Protein AF-A0A2S2Q1M6-F1 (afdb_monomer_lite)

Foldseek 3Di:
DDDDPPDPDDDDPDDDDDPDDDALLVVLVVVLVSLQVCVVVVHHAQEDEDAPDPRVVSVCVNQVADPDPVDHDQWHARPNHRVGIYGYYYDPLRVLLVVLVCCLVVQWADPDPVDDIDGPVVLVVLVVVQVPDPDHPLPVDDPCLNPDDPVSSNDSVSSVSSVVVD

Organism: NCBI:txid143950

Structure (mmCIF, N/CA/C/O backbone):
data_AF-A0A2S2Q1M6-F1
#
_entry.id   AF-A0A2S2Q1M6-F1
#
loop_
_atom_site.group_PDB
_atom_site.id
_atom_site.type_symbol
_atom_site.label_atom_id
_atom_site.label_alt_id
_atom_site.label_comp_id
_atom_site.label_asym_id
_atom_site.label_entity_id
_atom_site.label_seq_id
_atom_site.pdbx_PDB_ins_code
_atom_site.Cartn_x
_atom_site.Cartn_y
_atom_site.Cartn_z
_atom_site.occupancy
_atom_site.B_iso_or_equiv
_atom_site.auth_seq_id
_atom_site.auth_comp_id
_atom_site.auth_asym_id
_atom_site.auth_atom_id
_atom_site.pdbx_PDB_model_num
ATOM 1 N N . MET A 1 1 ? -15.405 -0.643 0.814 1.00 91.38 1 MET A N 1
ATOM 2 C CA . MET A 1 1 ? -15.849 -2.005 0.450 1.00 91.38 1 MET A CA 1
ATOM 3 C C . MET A 1 1 ? -15.356 -2.927 1.543 1.00 91.38 1 MET A C 1
ATOM 5 O O . MET A 1 1 ? -14.238 -2.724 1.996 1.00 91.38 1 MET A O 1
ATOM 9 N N . TRP A 1 2 ? -16.187 -3.858 1.986 1.00 92.62 2 TRP A N 1
ATOM 10 C CA . TRP A 1 2 ? -15.789 -4.952 2.864 1.00 92.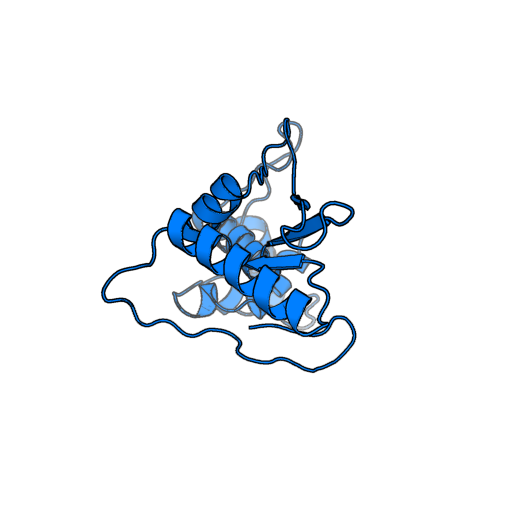62 2 TRP A CA 1
ATOM 11 C C . TRP A 1 2 ? -15.622 -6.208 2.013 1.00 92.62 2 TRP A C 1
ATOM 13 O O . TRP A 1 2 ? -16.405 -6.418 1.087 1.00 92.62 2 TRP A O 1
ATOM 23 N N . GLN A 1 3 ? -14.579 -6.985 2.278 1.00 93.81 3 GLN A N 1
ATOM 24 C CA . GLN A 1 3 ? -14.272 -8.215 1.559 1.00 93.81 3 GLN A CA 1
ATOM 25 C C . GLN A 1 3 ? -13.933 -9.292 2.582 1.00 93.81 3 GLN A C 1
ATOM 27 O O . GLN A 1 3 ? -13.132 -9.046 3.485 1.00 93.81 3 GLN A O 1
ATOM 32 N N . ILE A 1 4 ? -14.533 -10.468 2.422 1.00 92.25 4 ILE A N 1
ATOM 33 C CA . ILE A 1 4 ? -14.286 -11.607 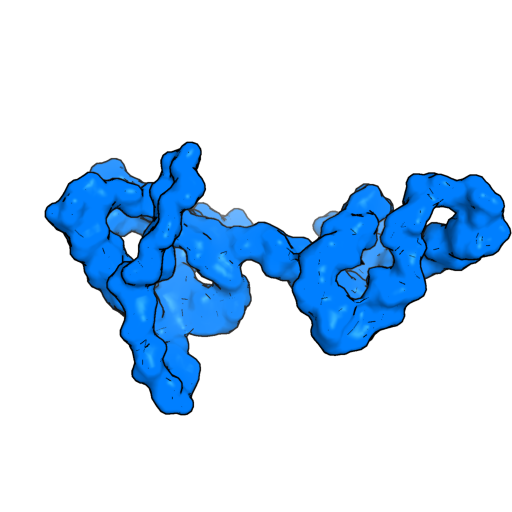3.304 1.00 92.25 4 ILE A CA 1
ATOM 34 C C . ILE A 1 4 ? -12.921 -12.207 2.966 1.00 92.25 4 ILE A C 1
ATOM 36 O O . ILE A 1 4 ? -12.584 -12.428 1.801 1.00 92.25 4 ILE A O 1
ATOM 40 N N . PHE A 1 5 ? -12.111 -12.460 3.991 1.00 87.12 5 PHE A N 1
ATOM 41 C CA . PHE A 1 5 ? -10.812 -13.087 3.800 1.00 87.12 5 PHE A CA 1
ATOM 42 C C . PHE A 1 5 ? -10.984 -14.570 3.448 1.00 87.12 5 PHE A C 1
ATOM 44 O O . PHE A 1 5 ? -11.641 -15.308 4.172 1.00 87.12 5 PHE A O 1
ATOM 51 N N . GLY A 1 6 ? -10.386 -15.008 2.338 1.00 86.50 6 GLY A N 1
ATOM 52 C CA . GLY A 1 6 ? -10.474 -16.399 1.875 1.00 86.50 6 GLY A CA 1
ATOM 53 C C . GLY A 1 6 ? -11.701 -16.719 1.015 1.00 86.50 6 GLY A C 1
ATOM 54 O O . GLY A 1 6 ? -11.746 -17.791 0.419 1.00 86.50 6 GLY A O 1
ATOM 55 N N . GLU A 1 7 ? -12.639 -15.781 0.864 1.00 89.44 7 GLU A N 1
ATOM 56 C CA . GLU A 1 7 ? -13.812 -15.940 0.004 1.00 89.44 7 GLU A CA 1
ATOM 57 C C . GLU A 1 7 ? -13.869 -14.859 -1.079 1.00 89.44 7 GLU A C 1
ATOM 59 O O . GLU A 1 7 ? -13.329 -13.760 -0.945 1.00 89.44 7 GLU A O 1
ATOM 64 N N . ASN A 1 8 ? -14.555 -15.155 -2.184 1.00 90.94 8 ASN A N 1
ATOM 65 C CA . ASN A 1 8 ? -14.747 -14.200 -3.275 1.00 90.94 8 ASN A CA 1
ATOM 66 C C . ASN A 1 8 ? -16.039 -13.387 -3.092 1.00 90.94 8 ASN A C 1
ATOM 68 O O . ASN A 1 8 ? -16.861 -13.286 -4.002 1.00 90.94 8 ASN A O 1
ATOM 72 N N . VAL A 1 9 ? -16.232 -12.847 -1.887 1.00 92.31 9 VAL A N 1
ATOM 73 C CA . VAL A 1 9 ? -17.400 -12.042 -1.520 1.00 92.31 9 VAL A CA 1
ATOM 74 C C . VAL A 1 9 ? -16.934 -10.647 -1.137 1.00 92.31 9 VAL A C 1
ATOM 76 O O . VAL A 1 9 ? -16.100 -10.474 -0.246 1.00 92.31 9 VAL A O 1
ATOM 79 N N . ALA A 1 10 ? -17.483 -9.642 -1.817 1.00 93.44 10 ALA A N 1
ATOM 80 C CA . ALA A 1 10 ? -17.210 -8.243 -1.539 1.00 93.44 10 ALA A CA 1
ATOM 81 C C . ALA A 1 10 ? -18.496 -7.417 -1.597 1.00 93.44 10 ALA A C 1
ATOM 83 O O . ALA A 1 10 ? -19.300 -7.562 -2.517 1.00 93.44 10 ALA A O 1
ATOM 84 N N . GLN A 1 11 ? -18.665 -6.516 -0.632 1.00 93.12 11 GLN A N 1
ATOM 85 C CA . GLN A 1 11 ? -19.848 -5.674 -0.506 1.00 93.12 11 GLN A CA 1
ATOM 86 C C . GLN A 1 11 ? -19.459 -4.199 -0.312 1.00 93.12 11 GLN A C 1
ATOM 88 O O . GLN A 1 11 ? -18.596 -3.866 0.513 1.00 93.12 11 GLN A O 1
ATOM 93 N N . PRO A 1 12 ? -20.070 -3.255 -1.048 1.00 95.19 12 PRO A N 1
ATOM 94 C CA . PRO A 1 12 ? -19.959 -1.842 -0.718 1.00 95.19 12 PRO A CA 1
ATOM 95 C C . PRO A 1 12 ? -20.725 -1.555 0.583 1.00 95.19 12 PRO A C 1
ATOM 97 O O . PRO A 1 12 ? -21.932 -1.746 0.656 1.00 95.19 12 PRO A O 1
ATOM 100 N N . ILE A 1 13 ? -20.013 -1.083 1.605 1.00 94.75 13 ILE A N 1
ATOM 101 C CA . ILE A 1 13 ? -20.579 -0.766 2.932 1.00 94.75 13 ILE A CA 1
ATOM 102 C C . ILE A 1 13 ? -20.819 0.733 3.149 1.00 94.75 13 ILE A C 1
ATOM 104 O O . ILE A 1 13 ? -21.518 1.127 4.072 1.00 94.75 13 ILE A O 1
ATOM 108 N N . ALA A 1 14 ? -20.193 1.581 2.331 1.00 93.00 14 ALA A N 1
ATOM 109 C CA . ALA A 1 14 ? -20.261 3.027 2.467 1.00 93.00 14 ALA A CA 1
ATOM 110 C C . ALA A 1 14 ? -19.921 3.704 1.136 1.00 93.00 14 ALA A C 1
ATOM 112 O O . ALA A 1 14 ? -18.945 3.330 0.477 1.00 93.00 14 ALA A O 1
ATOM 113 N N . VAL A 1 15 ? -20.717 4.707 0.763 1.00 93.69 15 VAL A N 1
ATOM 114 C CA . VAL A 1 15 ? -20.504 5.572 -0.401 1.00 93.69 15 VAL A CA 1
ATOM 115 C C . VAL A 1 15 ? -20.841 6.994 0.022 1.00 93.69 15 VAL A C 1
ATOM 117 O O . VAL A 1 15 ? -21.938 7.254 0.509 1.00 93.69 15 VAL A O 1
ATOM 120 N N . PHE A 1 16 ? -19.895 7.911 -0.159 1.00 91.88 16 PHE A N 1
ATOM 121 C CA . PHE A 1 16 ? -20.062 9.316 0.193 1.00 91.88 16 PHE A CA 1
ATOM 122 C C . PHE A 1 16 ? -19.732 10.183 -1.012 1.00 91.88 16 PHE A C 1
ATOM 124 O O . PHE A 1 16 ? -18.718 9.976 -1.678 1.00 91.88 16 PHE A O 1
ATOM 131 N N . THR A 1 17 ? -20.574 11.176 -1.272 1.00 92.62 17 THR A N 1
ATOM 132 C CA . THR A 1 17 ? -20.312 12.216 -2.266 1.00 92.62 17 THR A CA 1
ATOM 133 C C . THR A 1 17 ? -19.722 13.435 -1.574 1.00 92.62 17 THR A C 1
ATOM 135 O O . THR A 1 17 ? -20.251 13.884 -0.557 1.00 92.62 17 THR A O 1
ATOM 138 N N . SER A 1 18 ? -18.660 14.010 -2.131 1.00 90.06 18 SER A N 1
ATOM 139 C CA . SER A 1 18 ? -18.071 15.246 -1.623 1.00 90.06 18 SER A CA 1
ATOM 140 C C . SER A 1 18 ? -17.725 16.190 -2.772 1.00 90.06 18 SER A C 1
ATOM 142 O O . SER A 1 18 ? -17.268 15.762 -3.828 1.00 90.06 18 SER A O 1
ATOM 144 N N . HIS A 1 19 ? -17.936 17.492 -2.564 1.00 90.38 19 HIS A N 1
ATOM 145 C CA . HIS A 1 19 ? -17.567 18.524 -3.543 1.00 90.38 19 HIS A CA 1
ATOM 146 C C . HIS A 1 19 ? -16.041 18.683 -3.671 1.00 90.38 19 HIS A C 1
ATOM 148 O O . HIS A 1 19 ? -15.522 19.080 -4.709 1.00 90.38 19 HIS A O 1
ATOM 154 N N . VAL A 1 20 ? -15.307 18.370 -2.602 1.00 90.69 20 VAL A N 1
ATOM 155 C CA . VAL A 1 20 ? -13.841 18.426 -2.535 1.00 90.69 20 VAL A CA 1
ATOM 156 C C . VAL A 1 20 ? -13.288 17.096 -2.024 1.00 90.69 20 VAL A C 1
ATOM 158 O O . VAL A 1 20 ? -14.041 16.335 -1.407 1.00 90.69 20 VAL A O 1
ATOM 161 N N . PRO A 1 21 ? -11.993 16.791 -2.232 1.00 86.88 21 PRO A N 1
ATOM 162 C CA . PRO A 1 21 ? -11.374 15.612 -1.640 1.00 86.88 21 PRO A CA 1
ATOM 163 C C . PRO A 1 21 ? -11.591 15.568 -0.123 1.00 86.88 21 PRO A C 1
ATOM 165 O O . PRO A 1 21 ? -11.348 16.553 0.578 1.00 86.88 21 PRO A O 1
ATOM 168 N N . VAL A 1 22 ? -12.051 14.421 0.379 1.00 91.12 22 VAL A N 1
ATOM 169 C CA . VAL A 1 22 ? -12.265 14.200 1.816 1.00 91.12 22 VAL A CA 1
ATOM 170 C C . VAL A 1 22 ? -10.935 14.346 2.554 1.00 91.12 22 VAL A C 1
ATOM 172 O O . VAL A 1 22 ? -9.897 13.901 2.066 1.00 91.12 22 VAL A O 1
ATOM 175 N N . LYS A 1 23 ? -10.939 14.981 3.729 1.00 93.38 23 LYS A N 1
ATOM 176 C CA . LYS A 1 23 ? -9.726 15.137 4.542 1.00 93.38 23 LYS A CA 1
ATOM 177 C C . LYS A 1 23 ? -9.343 13.796 5.172 1.00 93.38 23 LYS A C 1
ATOM 179 O O . LYS A 1 23 ? -10.207 13.037 5.600 1.00 93.38 23 LYS A O 1
ATOM 184 N N . GLY A 1 24 ? -8.043 13.526 5.304 1.00 93.69 24 GLY A N 1
ATOM 185 C CA . GLY A 1 24 ? -7.560 12.247 5.851 1.00 93.69 24 GLY A CA 1
ATOM 186 C C . GLY A 1 24 ? -8.033 11.955 7.280 1.00 93.69 24 GLY A C 1
ATOM 187 O O . GLY A 1 24 ? -8.319 10.810 7.608 1.00 93.69 24 GLY A O 1
ATOM 188 N N . VAL A 1 25 ? -8.198 12.991 8.106 1.00 96.00 25 VAL A N 1
ATOM 189 C CA . VAL A 1 25 ? -8.743 12.855 9.470 1.00 96.00 25 VAL A CA 1
ATOM 190 C C . VAL A 1 25 ? -10.203 12.393 9.446 1.00 96.00 25 VAL A C 1
ATOM 192 O O . VAL A 1 25 ? -10.606 11.568 10.261 1.00 96.00 25 VAL A O 1
ATOM 195 N N . ASP A 1 26 ? -10.999 12.891 8.499 1.00 95.50 26 ASP A N 1
ATOM 196 C CA . ASP A 1 26 ? -12.400 12.487 8.367 1.00 95.50 26 ASP A CA 1
ATOM 197 C C . ASP A 1 26 ? -12.508 11.064 7.806 1.00 95.50 26 ASP A C 1
ATOM 199 O O . ASP A 1 26 ? -13.337 10.292 8.279 1.00 95.50 26 ASP A O 1
ATOM 203 N N . LEU A 1 27 ? -11.606 10.661 6.898 1.00 95.44 27 LEU A N 1
ATOM 204 C CA . LEU A 1 27 ? -11.490 9.258 6.480 1.00 95.44 27 LEU A CA 1
ATOM 205 C C . LEU A 1 27 ? -11.201 8.327 7.665 1.00 95.44 27 LEU A C 1
ATOM 207 O O . LEU A 1 27 ? -11.822 7.274 7.754 1.00 95.44 27 LEU A O 1
ATOM 211 N N . ALA A 1 28 ? -10.323 8.712 8.597 1.00 97.19 28 ALA A N 1
ATOM 212 C CA . ALA A 1 28 ? -10.031 7.892 9.777 1.00 97.19 28 ALA A CA 1
ATOM 213 C C . ALA A 1 28 ? -11.284 7.681 10.644 1.00 97.19 28 ALA A C 1
ATOM 215 O O . ALA A 1 28 ? -11.573 6.557 11.050 1.00 97.19 28 ALA A O 1
ATOM 216 N N . LYS A 1 29 ? -12.084 8.736 10.856 1.00 96.94 29 LYS A N 1
ATOM 217 C CA . LYS A 1 29 ? -13.369 8.637 11.570 1.00 96.94 29 LYS A CA 1
ATOM 218 C C . LYS A 1 29 ? -14.358 7.723 10.845 1.00 96.94 29 LYS A C 1
ATOM 220 O O . LYS A 1 29 ? -15.030 6.922 11.489 1.00 96.94 29 LYS A O 1
ATOM 225 N N . LEU A 1 30 ? -14.441 7.834 9.518 1.00 96.62 30 LEU A N 1
ATOM 226 C CA . LEU A 1 30 ? -15.308 6.984 8.699 1.00 96.62 30 LEU A CA 1
ATOM 227 C C . LEU A 1 30 ? -14.886 5.514 8.767 1.00 96.62 30 LEU A C 1
ATOM 229 O O . LEU A 1 30 ? -15.750 4.654 8.897 1.00 96.62 30 LEU A O 1
ATOM 233 N N . VAL A 1 31 ? -13.582 5.230 8.730 1.00 96.88 31 VAL A N 1
ATOM 234 C CA . VAL A 1 31 ? -13.041 3.874 8.899 1.00 96.88 31 VAL A CA 1
ATOM 235 C C . VAL A 1 31 ? -13.410 3.318 10.270 1.00 96.88 31 VAL A C 1
ATOM 237 O O . VAL A 1 31 ? -13.986 2.240 10.330 1.00 96.88 31 VAL A O 1
ATOM 240 N N . ILE A 1 32 ? -13.176 4.069 11.351 1.00 97.56 32 ILE A N 1
ATOM 241 C CA . ILE A 1 32 ? -13.541 3.645 12.713 1.00 97.56 32 ILE A CA 1
ATOM 242 C C . ILE A 1 32 ? -15.043 3.348 12.806 1.00 97.56 32 ILE A C 1
ATOM 244 O O . ILE A 1 32 ? -15.440 2.307 13.326 1.00 97.56 32 ILE A O 1
ATOM 248 N N . LYS A 1 33 ? -15.893 4.233 12.268 1.00 97.56 33 LYS A N 1
ATOM 249 C CA . LYS A 1 33 ? -17.347 4.033 12.294 1.00 97.56 33 LYS A CA 1
ATOM 250 C C . LYS A 1 33 ? -17.775 2.817 11.472 1.00 97.56 33 LYS A C 1
ATOM 252 O O . LYS A 1 33 ? -18.654 2.084 11.913 1.00 97.56 33 LYS A O 1
ATOM 257 N N . ALA A 1 34 ? -17.168 2.604 10.306 1.00 97.19 34 ALA A N 1
ATOM 258 C CA . ALA A 1 34 ? -17.434 1.439 9.473 1.00 97.19 34 ALA A CA 1
ATOM 259 C C . ALA A 1 34 ? -17.030 0.141 10.185 1.00 97.19 34 ALA A C 1
ATOM 261 O O . ALA A 1 34 ? -17.823 -0.791 10.210 1.00 97.19 34 ALA A O 1
ATOM 262 N N . THR A 1 35 ? -15.853 0.106 10.817 1.00 97.56 35 THR A N 1
ATOM 263 C CA . THR A 1 35 ? -15.397 -1.037 11.618 1.00 97.56 35 THR A CA 1
ATOM 264 C C . THR A 1 35 ? -16.395 -1.386 12.717 1.00 97.56 35 THR A C 1
ATOM 266 O O . THR A 1 35 ? -16.824 -2.529 12.790 1.00 97.56 35 THR A O 1
ATOM 269 N N . LEU A 1 36 ? -16.819 -0.399 13.515 1.00 97.94 36 LEU A N 1
ATOM 270 C CA . LEU A 1 36 ? -17.785 -0.616 14.596 1.00 97.94 36 LEU A CA 1
ATOM 271 C C . LEU A 1 36 ? -19.097 -1.235 14.094 1.00 97.94 36 LEU A C 1
ATOM 273 O O . LEU A 1 36 ? -19.616 -2.143 14.724 1.00 97.94 36 LEU A O 1
ATOM 277 N N . LEU A 1 37 ? -19.629 -0.754 12.965 1.00 97.81 37 LEU A N 1
ATOM 278 C CA . LEU A 1 37 ? -20.893 -1.252 12.409 1.00 97.81 37 LEU A CA 1
ATOM 279 C C . LEU A 1 37 ? -20.773 -2.661 11.808 1.00 97.81 37 LEU A C 1
ATOM 281 O O . LEU A 1 37 ? -21.725 -3.434 11.879 1.00 97.81 37 LEU A O 1
ATOM 285 N N . ILE A 1 38 ? -19.631 -2.992 11.198 1.00 96.44 38 ILE A N 1
ATOM 286 C CA . ILE A 1 38 ? -19.387 -4.330 10.636 1.00 96.44 38 ILE A CA 1
ATOM 287 C C . ILE A 1 38 ? -19.257 -5.363 11.760 1.00 96.44 38 ILE A C 1
ATOM 289 O O . ILE A 1 38 ? -19.902 -6.407 11.696 1.00 96.44 38 ILE A O 1
ATOM 293 N N . GLU A 1 39 ? -18.480 -5.042 12.794 1.00 96.94 39 GLU A N 1
ATOM 294 C CA . GLU A 1 39 ? -18.266 -5.903 13.967 1.00 96.94 39 GLU A CA 1
ATOM 295 C C . GLU A 1 39 ? -19.561 -6.126 14.753 1.00 96.94 39 GLU A C 1
ATOM 297 O O . GLU A 1 39 ? -19.890 -7.261 15.085 1.00 96.94 39 GLU A O 1
ATOM 302 N N . ASP A 1 40 ? -20.369 -5.077 14.936 1.00 97.50 40 ASP A N 1
ATOM 303 C CA . ASP A 1 40 ? -21.701 -5.181 15.547 1.00 97.50 40 ASP A CA 1
ATOM 304 C C . ASP A 1 40 ? -22.659 -6.081 14.747 1.00 97.50 40 ASP A C 1
ATOM 306 O O . ASP A 1 40 ? -23.530 -6.742 15.306 1.00 97.50 40 ASP A O 1
ATOM 310 N N . SER A 1 41 ? -22.458 -6.173 13.429 1.00 95.38 41 SER A N 1
ATOM 311 C CA . SER A 1 41 ? -23.214 -7.075 12.550 1.00 95.38 41 SER A CA 1
ATOM 312 C C . SER A 1 41 ? -22.678 -8.518 12.552 1.00 95.38 41 SER A C 1
ATOM 314 O O . SER A 1 41 ? -23.166 -9.350 11.787 1.00 95.38 41 SER A O 1
ATOM 316 N N . GLY A 1 42 ? -21.669 -8.822 13.377 1.00 94.69 42 GLY A N 1
ATOM 317 C CA . GLY A 1 42 ? -21.020 -10.132 13.486 1.00 94.69 42 GLY A CA 1
ATOM 318 C C .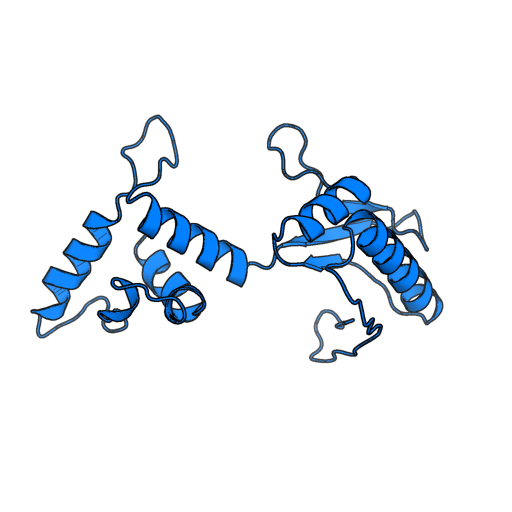 GLY A 1 42 ? -19.848 -10.356 12.523 1.00 94.69 42 GLY A C 1
ATOM 319 O O . GLY A 1 42 ? -19.323 -11.466 12.456 1.00 94.69 42 GLY A O 1
ATOM 320 N N . GLY A 1 43 ? -19.437 -9.339 11.757 1.00 93.56 43 GLY A N 1
ATOM 321 C CA . GLY A 1 43 ? -18.303 -9.425 10.839 1.00 93.56 43 GLY A CA 1
ATOM 322 C C . GLY A 1 43 ? -16.987 -8.997 11.487 1.00 93.56 43 GLY A C 1
ATOM 323 O O . GLY A 1 43 ? -16.856 -7.873 11.948 1.00 93.56 43 GLY A O 1
ATOM 324 N N . GLU A 1 44 ? -15.961 -9.839 11.435 1.00 94.94 44 GLU A N 1
ATOM 325 C CA . GLU A 1 44 ? -14.652 -9.509 12.003 1.00 94.94 44 GLU A CA 1
ATOM 326 C C . GLU A 1 44 ? -13.763 -8.732 11.006 1.00 94.94 44 GLU A C 1
ATOM 328 O O . GLU A 1 44 ? -13.484 -9.175 9.886 1.00 94.94 44 GLU A O 1
ATOM 333 N N . VAL A 1 45 ? -13.285 -7.553 11.417 1.00 96.69 45 VAL A N 1
ATOM 334 C CA . VAL A 1 45 ? -12.396 -6.692 10.628 1.00 96.69 45 VAL A CA 1
ATOM 335 C C . VAL A 1 45 ? -10.949 -6.894 11.071 1.00 96.69 45 VAL A C 1
ATOM 337 O O . VAL A 1 45 ? -10.488 -6.308 12.044 1.00 96.69 45 VAL A O 1
ATOM 340 N N . ILE A 1 46 ? -10.195 -7.674 10.299 1.00 96.31 46 ILE A N 1
ATOM 341 C CA . ILE A 1 46 ? -8.777 -7.968 10.585 1.00 96.31 46 ILE A CA 1
ATOM 342 C C . ILE A 1 46 ? -7.798 -6.974 9.945 1.00 96.31 46 ILE A C 1
ATOM 344 O O . ILE A 1 46 ? -6.625 -6.905 10.319 1.00 96.31 46 ILE A O 1
ATOM 348 N N . GLY A 1 47 ? -8.245 -6.204 8.949 1.00 96.56 47 GLY A N 1
ATOM 349 C CA . GLY A 1 47 ? -7.349 -5.311 8.233 1.00 96.56 47 GLY A CA 1
ATOM 350 C C . GLY A 1 47 ? -8.014 -4.277 7.338 1.00 96.56 47 GLY A C 1
ATOM 351 O O . GLY A 1 47 ? -9.179 -4.373 6.962 1.00 96.56 47 GLY A O 1
ATOM 352 N N . LEU A 1 48 ? -7.217 -3.275 6.987 1.00 96.69 48 LEU A N 1
ATOM 353 C CA . LEU A 1 48 ? -7.568 -2.137 6.153 1.00 96.69 48 LEU A CA 1
ATOM 354 C C . LEU A 1 48 ? -6.551 -2.027 5.021 1.00 96.69 48 LEU A C 1
ATOM 356 O O . LEU A 1 48 ? -5.353 -1.973 5.275 1.00 96.69 48 LEU A O 1
ATOM 360 N N . THR A 1 49 ? -7.016 -1.927 3.777 1.00 95.62 49 THR A N 1
ATOM 361 C CA . THR A 1 49 ? -6.137 -1.676 2.625 1.00 95.62 49 THR A CA 1
ATOM 362 C C . THR A 1 49 ? -6.476 -0.341 1.977 1.00 95.62 49 THR A C 1
ATOM 364 O O . THR A 1 49 ? -7.644 -0.057 1.714 1.00 95.62 49 THR A O 1
ATOM 367 N N . SER A 1 50 ? -5.462 0.474 1.682 1.00 94.50 50 SER A N 1
ATOM 368 C CA . SER A 1 50 ? -5.626 1.693 0.882 1.00 94.50 50 SER A CA 1
ATOM 369 C C . SER A 1 50 ? -4.423 1.952 -0.025 1.00 94.50 50 SER A C 1
ATOM 371 O O . SER A 1 50 ? -3.325 1.430 0.188 1.00 94.50 50 SER A O 1
ATOM 373 N N . ASP A 1 51 ? -4.599 2.799 -1.040 1.00 91.00 51 ASP A N 1
ATOM 374 C CA . ASP A 1 51 ? -3.452 3.305 -1.792 1.00 91.00 51 ASP A CA 1
ATOM 375 C C . ASP A 1 51 ? -2.590 4.250 -0.929 1.00 91.00 51 ASP A C 1
ATOM 377 O O . ASP A 1 51 ? -2.931 4.607 0.204 1.00 91.00 51 ASP A O 1
ATOM 381 N N . GLY A 1 52 ? -1.443 4.646 -1.477 1.00 88.00 52 GLY A N 1
ATOM 382 C CA . GLY A 1 52 ? -0.503 5.543 -0.817 1.00 88.00 52 GLY A CA 1
ATOM 383 C C . GLY A 1 52 ? -0.750 7.029 -1.077 1.00 88.00 52 GLY A C 1
ATOM 384 O O . GLY A 1 52 ? 0.216 7.784 -0.976 1.00 88.00 52 GLY A O 1
ATOM 385 N N . ALA A 1 53 ? -1.949 7.481 -1.464 1.00 90.62 53 ALA A N 1
ATOM 386 C CA . ALA A 1 53 ? -2.227 8.903 -1.693 1.00 90.62 53 ALA A CA 1
ATOM 387 C C . ALA A 1 53 ? -1.988 9.752 -0.427 1.00 90.62 53 ALA A C 1
ATOM 389 O O . ALA A 1 53 ? -2.043 9.251 0.696 1.00 90.62 53 ALA A O 1
ATOM 390 N N . SER A 1 54 ? -1.725 11.056 -0.583 1.00 92.12 54 SER A N 1
ATOM 391 C CA . SER A 1 54 ? -1.435 11.959 0.549 1.00 92.12 54 SER A CA 1
ATOM 392 C C . SER A 1 54 ? -2.518 11.918 1.627 1.00 92.12 54 SER A C 1
ATOM 394 O O . SER A 1 54 ? -2.195 11.788 2.803 1.00 92.12 54 SER A O 1
ATOM 396 N N . THR A 1 55 ? -3.784 11.945 1.218 1.00 94.19 55 THR A N 1
ATOM 397 C CA . THR A 1 55 ? -4.943 11.865 2.110 1.00 94.19 55 THR A CA 1
ATOM 398 C C . THR A 1 55 ? -4.980 10.559 2.909 1.00 94.19 55 THR A C 1
ATOM 400 O O . THR A 1 55 ? -5.198 10.591 4.119 1.00 94.19 55 THR A O 1
ATOM 403 N N . ASN A 1 56 ? -4.703 9.421 2.263 1.00 94.75 56 ASN A N 1
ATOM 404 C CA . ASN A 1 56 ? -4.668 8.112 2.921 1.00 94.75 56 ASN A CA 1
ATOM 405 C C . ASN A 1 56 ? -3.480 7.993 3.881 1.00 94.75 56 ASN A C 1
ATOM 407 O O . ASN A 1 56 ? -3.620 7.437 4.962 1.00 94.75 56 ASN A O 1
ATOM 411 N N . ARG A 1 57 ? -2.335 8.606 3.560 1.00 94.25 57 ARG A N 1
ATOM 412 C CA . ARG A 1 57 ? -1.209 8.695 4.503 1.00 94.25 57 ARG A CA 1
ATOM 413 C C . ARG A 1 57 ? -1.549 9.541 5.731 1.00 94.25 57 ARG A C 1
ATOM 415 O O . ARG A 1 57 ? -1.141 9.187 6.830 1.00 94.25 57 ARG A O 1
ATOM 422 N N . THR A 1 58 ? -2.316 10.623 5.574 1.00 95.94 58 THR A N 1
ATOM 423 C CA . THR A 1 58 ? -2.830 11.386 6.722 1.00 95.94 58 THR A CA 1
ATOM 424 C C . THR A 1 58 ? -3.782 10.540 7.564 1.00 95.94 58 THR A C 1
ATOM 426 O O . THR A 1 58 ? -3.644 10.535 8.781 1.00 95.94 58 THR A O 1
ATOM 429 N N . MET A 1 59 ? -4.688 9.782 6.935 1.00 96.88 59 MET A N 1
ATOM 430 C CA . MET A 1 59 ? -5.557 8.824 7.631 1.00 96.88 59 MET A CA 1
ATOM 431 C C . MET A 1 59 ? -4.740 7.794 8.425 1.00 96.88 59 MET A C 1
ATOM 433 O O . MET A 1 59 ? -5.021 7.576 9.597 1.00 96.88 59 MET A O 1
ATOM 437 N N . TRP A 1 60 ? -3.699 7.207 7.823 1.00 96.38 60 TRP A N 1
ATOM 438 C CA . TRP A 1 60 ? -2.783 6.288 8.504 1.00 96.38 60 TRP A CA 1
ATOM 439 C C . TRP A 1 60 ? -2.170 6.933 9.748 1.00 96.38 60 TRP A C 1
ATOM 441 O O . TRP A 1 60 ? -2.275 6.379 10.837 1.00 96.38 60 TRP A O 1
ATOM 451 N N . SER A 1 61 ? -1.602 8.134 9.621 1.00 96.25 61 SER A N 1
ATOM 452 C CA . SER A 1 61 ? -1.040 8.847 10.772 1.00 96.25 61 SER A CA 1
ATOM 453 C C . SER A 1 61 ? -2.086 9.154 11.849 1.00 96.25 61 SER A C 1
ATOM 455 O O . SER A 1 61 ? -1.779 9.038 13.030 1.00 96.25 61 SER A O 1
ATOM 457 N N . SER A 1 62 ? -3.325 9.490 11.470 1.00 97.19 62 SER A N 1
ATOM 458 C CA . SER A 1 62 ? -4.431 9.695 12.418 1.00 97.19 62 SER A CA 1
ATOM 459 C C . SER A 1 62 ? -4.846 8.419 13.156 1.00 97.19 62 SER A C 1
ATOM 461 O O . SER A 1 62 ? -5.316 8.511 14.283 1.00 97.19 62 SER A O 1
ATOM 463 N N . LEU A 1 63 ? -4.645 7.247 12.551 1.00 97.06 63 LEU A N 1
ATOM 464 C CA . LEU A 1 63 ? -4.846 5.936 13.179 1.00 97.06 63 LEU A CA 1
ATOM 465 C C . LEU A 1 63 ? -3.611 5.464 13.975 1.00 97.06 63 LEU A C 1
ATOM 467 O O . LEU A 1 63 ? -3.593 4.348 14.481 1.00 97.06 63 LEU A O 1
ATOM 471 N N . GLY A 1 64 ? -2.558 6.283 14.079 1.00 96.56 64 GLY A N 1
ATOM 472 C CA . GLY A 1 64 ? -1.321 5.917 14.776 1.00 96.56 64 GLY A CA 1
ATOM 473 C C . GLY A 1 64 ? -0.408 4.977 13.984 1.00 96.56 64 GLY A C 1
ATOM 474 O O . GLY A 1 64 ? 0.469 4.340 14.563 1.00 96.56 64 GLY A O 1
ATOM 475 N N . ILE A 1 65 ? -0.596 4.885 12.667 1.00 96.88 65 ILE A N 1
ATOM 476 C CA . ILE A 1 65 ? 0.231 4.075 11.770 1.00 96.88 65 ILE A CA 1
ATOM 477 C C . ILE A 1 65 ? 1.476 4.860 11.365 1.00 96.88 65 ILE A C 1
ATOM 479 O O . ILE A 1 65 ? 1.401 6.013 10.924 1.00 96.88 65 ILE A O 1
ATOM 483 N N . SER A 1 66 ? 2.630 4.202 11.443 1.00 94.38 66 SER A N 1
ATOM 484 C CA . SER A 1 66 ? 3.920 4.758 11.054 1.00 94.38 66 SER A CA 1
ATOM 485 C C . SER A 1 66 ? 4.693 3.771 10.184 1.00 94.38 66 SER A C 1
ATOM 487 O O . SER A 1 66 ? 4.962 2.636 10.563 1.00 94.38 66 SER A O 1
ATOM 489 N N . ALA A 1 67 ? 5.087 4.229 8.995 1.00 87.88 67 ALA A N 1
ATOM 490 C CA . ALA A 1 67 ? 5.925 3.474 8.061 1.00 87.88 67 ALA A CA 1
ATOM 491 C C . ALA A 1 67 ? 7.416 3.862 8.159 1.00 87.88 67 ALA A C 1
ATOM 493 O O . ALA A 1 67 ? 8.196 3.594 7.243 1.00 87.88 67 ALA A O 1
ATOM 494 N N . LYS A 1 68 ? 7.825 4.555 9.231 1.00 89.69 68 LYS A N 1
ATOM 495 C CA . LYS A 1 68 ? 9.225 4.951 9.441 1.00 89.69 68 LYS A CA 1
ATOM 496 C C . LYS A 1 68 ? 10.041 3.744 9.894 1.00 89.69 68 LYS A C 1
ATOM 498 O O . LYS A 1 68 ? 9.605 2.992 10.751 1.00 89.69 68 LYS A O 1
ATOM 503 N N . LYS A 1 69 ? 11.269 3.601 9.384 1.00 85.19 69 LYS A N 1
ATOM 504 C CA . LYS A 1 69 ? 12.153 2.472 9.734 1.00 85.19 69 LYS A CA 1
ATOM 505 C C . LYS A 1 69 ? 12.462 2.384 11.237 1.00 85.19 69 LYS A C 1
ATOM 507 O O . LYS A 1 69 ? 12.632 1.289 11.751 1.00 85.19 69 LYS A O 1
ATOM 512 N N . SER A 1 70 ? 12.555 3.525 11.918 1.00 92.00 70 SER A N 1
ATOM 513 C CA . SER A 1 70 ? 12.858 3.612 13.353 1.00 92.00 70 SER A CA 1
ATOM 514 C C . SER A 1 70 ? 11.654 3.368 14.264 1.00 92.00 70 SER A C 1
ATOM 516 O O . SER A 1 70 ? 11.840 3.156 15.452 1.00 92.00 70 SER A O 1
ATOM 518 N N . ASP A 1 71 ? 10.440 3.472 13.728 1.00 91.62 71 ASP A N 1
ATOM 519 C CA . ASP A 1 71 ? 9.186 3.464 14.484 1.00 91.62 71 ASP A CA 1
ATOM 520 C C . ASP A 1 71 ? 8.101 2.879 13.578 1.00 91.62 71 ASP A C 1
ATOM 522 O O . ASP A 1 71 ? 7.220 3.581 13.083 1.00 91.62 71 ASP A O 1
ATOM 526 N N . PHE A 1 72 ? 8.279 1.613 13.206 1.00 94.69 72 PHE A N 1
ATOM 527 C CA . PHE A 1 72 ? 7.365 0.932 12.304 1.00 94.69 72 PHE A CA 1
ATOM 528 C C . PHE A 1 72 ? 6.185 0.380 13.103 1.00 94.69 72 PHE A C 1
ATOM 530 O O . PHE A 1 72 ? 6.357 -0.486 13.958 1.00 94.69 72 PHE A O 1
ATOM 537 N N . LYS A 1 73 ? 4.984 0.856 12.783 1.00 96.69 73 LYS A N 1
ATOM 538 C CA . LYS A 1 73 ? 3.720 0.389 13.350 1.00 96.69 73 LYS A CA 1
ATOM 539 C C . LYS A 1 73 ? 2.677 0.334 12.245 1.00 96.69 73 LYS A C 1
ATOM 541 O O . LYS A 1 73 ? 2.306 1.367 11.693 1.00 96.69 73 LYS A O 1
ATOM 546 N N . ASN A 1 74 ? 2.208 -0.867 11.925 1.00 96.69 74 ASN A N 1
ATOM 547 C CA . ASN A 1 74 ? 1.243 -1.120 10.855 1.00 96.69 74 ASN A CA 1
ATOM 548 C C . ASN A 1 74 ? -0.120 -1.598 11.367 1.00 96.69 74 ASN A C 1
ATOM 550 O O . ASN A 1 74 ? -0.872 -2.189 10.602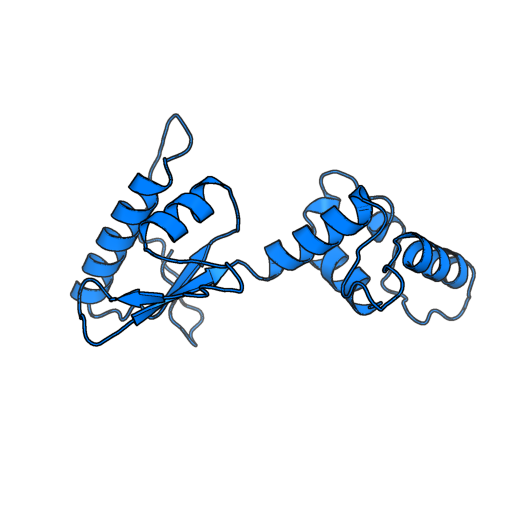 1.00 96.69 74 ASN A O 1
ATOM 554 N N . TYR A 1 75 ? -0.440 -1.372 12.636 1.00 97.69 75 TYR A N 1
ATOM 555 C CA . TYR A 1 75 ? -1.728 -1.749 13.204 1.00 97.69 75 TYR A CA 1
ATOM 556 C C . TYR A 1 75 ? -2.226 -0.708 14.202 1.00 97.69 75 TYR A C 1
ATOM 558 O O . TYR A 1 75 ? -1.444 0.084 14.735 1.00 97.69 75 TYR A O 1
ATOM 566 N N . PHE A 1 76 ? -3.527 -0.741 14.463 1.00 97.62 76 PHE A N 1
ATOM 567 C CA . PHE A 1 76 ? -4.177 -0.027 15.557 1.00 97.62 76 PHE A CA 1
ATOM 568 C C . PHE A 1 76 ? -5.147 -0.971 16.278 1.00 97.62 76 PHE A C 1
ATOM 570 O O . PHE A 1 76 ? -5.565 -1.978 15.703 1.00 97.62 76 PHE A O 1
ATOM 577 N N . GLU A 1 77 ? -5.463 -0.666 17.534 1.00 97.94 77 GLU A N 1
ATOM 578 C CA . GLU A 1 77 ? -6.401 -1.457 18.339 1.00 97.94 77 GLU A CA 1
ATOM 579 C C . GLU A 1 77 ? -7.795 -1.417 17.710 1.00 97.94 77 GLU A C 1
ATOM 581 O O . GLU A 1 77 ? -8.251 -0.366 17.244 1.00 97.94 77 GLU A O 1
ATOM 586 N N . ASN A 1 78 ? -8.472 -2.563 17.668 1.00 97.81 78 ASN A N 1
ATOM 587 C CA . ASN A 1 78 ? -9.821 -2.630 17.132 1.00 97.81 78 ASN A CA 1
ATOM 588 C C . ASN A 1 78 ? -10.776 -1.841 18.058 1.00 97.81 78 ASN A C 1
ATOM 590 O O . ASN A 1 78 ? -10.850 -2.127 19.253 1.00 97.81 78 ASN A O 1
ATOM 594 N N . PRO A 1 79 ? -11.519 -0.846 17.533 1.00 97.31 79 PRO A N 1
ATOM 595 C CA . PRO A 1 79 ? -12.391 0.005 18.340 1.00 97.31 79 PRO A CA 1
ATOM 596 C C . PRO A 1 79 ? -13.622 -0.720 18.908 1.00 97.31 79 PRO A C 1
ATOM 598 O O . PRO A 1 79 ? -14.267 -0.168 19.795 1.00 97.31 79 PRO A O 1
ATOM 601 N N . TYR A 1 80 ? -13.978 -1.900 18.389 1.00 97.62 80 TYR A N 1
ATOM 602 C CA . TYR A 1 80 ? -15.070 -2.731 18.907 1.00 97.62 80 TYR A CA 1
ATOM 603 C C . TYR A 1 80 ? -14.578 -3.711 19.984 1.00 97.62 80 TYR A C 1
ATOM 605 O O . TYR A 1 80 ? -15.226 -3.877 21.013 1.00 97.62 80 TYR A O 1
ATOM 613 N N . ASP A 1 81 ? -13.411 -4.323 19.764 1.00 96.56 81 ASP A N 1
ATOM 614 C CA . ASP A 1 81 ? -12.799 -5.314 20.655 1.00 96.56 81 ASP A CA 1
ATOM 615 C C . ASP A 1 81 ? -11.305 -5.009 20.872 1.00 96.56 81 ASP A C 1
ATOM 617 O O . ASP A 1 81 ? -10.473 -5.391 20.044 1.00 96.56 81 ASP A O 1
ATOM 621 N N . PRO A 1 82 ? -10.933 -4.371 21.997 1.00 95.50 82 PRO A N 1
ATOM 622 C CA . PRO A 1 82 ? -9.551 -3.971 22.269 1.00 95.50 82 PRO A CA 1
ATOM 623 C C . PRO A 1 82 ? -8.542 -5.126 22.353 1.00 95.50 82 PRO A C 1
ATOM 625 O O . PRO A 1 82 ? -7.338 -4.880 22.350 1.00 95.50 82 PRO A O 1
ATOM 628 N N . SER A 1 83 ? -8.993 -6.383 22.445 1.00 97.06 83 SER A N 1
ATOM 629 C CA . SER A 1 83 ? -8.093 -7.543 22.450 1.00 97.06 83 SER A CA 1
ATOM 630 C C . SER A 1 83 ? -7.509 -7.857 21.066 1.00 97.06 83 SER A C 1
ATOM 632 O O . SER A 1 83 ? -6.518 -8.586 20.962 1.00 97.06 83 SER A O 1
ATOM 634 N N . ARG A 1 84 ? -8.092 -7.292 20.000 1.00 97.19 84 ARG A N 1
ATOM 635 C CA . ARG A 1 84 ? -7.696 -7.517 18.607 1.00 97.19 84 ARG A CA 1
ATOM 636 C C . ARG A 1 84 ? -7.100 -6.268 17.973 1.00 97.19 84 ARG A C 1
ATOM 638 O O . ARG A 1 84 ? -7.383 -5.133 18.346 1.00 97.19 84 ARG A O 1
ATOM 645 N N . ASN A 1 85 ? -6.286 -6.498 16.948 1.00 97.94 85 ASN A N 1
ATOM 646 C CA . ASN A 1 85 ? -5.648 -5.450 16.161 1.00 97.94 85 ASN A CA 1
ATOM 647 C C . ASN A 1 85 ? -6.167 -5.455 14.726 1.00 97.94 85 ASN A C 1
ATOM 649 O O . ASN A 1 85 ? -6.407 -6.512 14.147 1.00 97.94 85 ASN A O 1
ATOM 653 N N . ILE A 1 86 ? -6.246 -4.266 14.133 1.00 98.12 86 ILE A N 1
ATOM 654 C CA . ILE A 1 86 ? -6.550 -4.076 12.716 1.00 98.12 86 ILE A CA 1
ATOM 655 C C . ILE A 1 86 ? -5.265 -3.695 11.996 1.00 98.12 86 ILE A C 1
ATOM 657 O O . ILE A 1 86 ? -4.675 -2.643 12.259 1.00 98.12 86 ILE A O 1
ATOM 661 N N . PHE A 1 87 ? -4.833 -4.542 11.064 1.00 97.56 87 PHE A N 1
ATOM 662 C CA . PHE A 1 87 ? -3.604 -4.329 10.306 1.00 97.56 87 PHE A CA 1
ATOM 663 C C . PHE A 1 87 ? -3.846 -3.465 9.068 1.00 97.56 87 PHE A C 1
ATOM 665 O O . PHE A 1 87 ? -4.769 -3.694 8.291 1.00 97.56 87 PHE A O 1
ATOM 672 N N . VAL A 1 88 ? -2.991 -2.472 8.854 1.00 97.12 88 VAL A N 1
ATOM 673 C CA . VAL A 1 88 ? -3.070 -1.543 7.729 1.00 97.12 88 VAL A CA 1
ATOM 674 C C . VAL A 1 88 ? -2.065 -1.940 6.655 1.00 97.12 88 VAL A C 1
ATOM 676 O O . VAL A 1 88 ? -0.858 -2.016 6.892 1.00 97.12 88 VAL A O 1
ATOM 679 N N . PHE A 1 89 ? -2.577 -2.153 5.447 1.00 94.94 89 PHE A N 1
ATOM 680 C CA . PHE A 1 89 ? -1.829 -2.553 4.267 1.00 94.94 89 PHE A CA 1
ATOM 681 C C . PHE A 1 89 ? -1.911 -1.482 3.182 1.00 94.94 89 PHE A C 1
ATOM 683 O O . PHE A 1 89 ? -2.924 -0.803 2.995 1.00 94.94 89 PHE A O 1
ATOM 690 N N . SER A 1 90 ? -0.828 -1.351 2.422 1.00 93.88 90 SER A N 1
ATOM 691 C CA . SER A 1 90 ? -0.833 -0.556 1.200 1.00 93.88 90 SER A CA 1
ATOM 692 C C . SER A 1 90 ? -1.154 -1.438 -0.006 1.00 93.88 90 SER A C 1
ATOM 694 O O . SER A 1 90 ? -0.761 -2.602 -0.046 1.00 93.88 90 SER A O 1
ATOM 696 N N . ASP A 1 91 ? -1.818 -0.871 -1.012 1.00 92.69 91 ASP A N 1
ATOM 697 C CA . ASP A 1 91 ? -2.039 -1.516 -2.310 1.00 92.69 91 ASP A CA 1
ATOM 698 C C . ASP A 1 91 ? -0.700 -1.875 -3.000 1.00 92.69 91 ASP A C 1
ATOM 700 O O . ASP A 1 91 ? -0.012 -1.025 -3.582 1.00 92.69 91 ASP A O 1
ATOM 704 N N . ALA A 1 92 ? -0.323 -3.156 -2.942 1.00 91.31 92 ALA A N 1
ATOM 705 C CA . ALA A 1 92 ? 0.926 -3.677 -3.497 1.00 91.31 92 ALA A CA 1
ATOM 706 C C . ALA A 1 92 ? 1.071 -3.441 -5.021 1.00 91.31 92 ALA A C 1
ATOM 708 O O . ALA A 1 92 ? 2.113 -2.921 -5.446 1.00 91.31 92 ALA A O 1
ATOM 709 N N . PRO A 1 93 ? 0.057 -3.726 -5.866 1.00 91.81 93 PRO A N 1
ATOM 710 C CA . PRO A 1 93 ? 0.030 -3.288 -7.263 1.00 91.81 93 PRO A CA 1
ATOM 711 C C . PRO A 1 93 ? 0.368 -1.805 -7.475 1.00 91.81 93 PRO A C 1
ATOM 713 O O . PRO A 1 93 ? 1.094 -1.450 -8.414 1.00 91.81 93 PRO A O 1
ATOM 716 N N . HIS A 1 94 ? -0.138 -0.916 -6.617 1.00 91.06 94 HIS A N 1
ATOM 717 C CA . HIS A 1 94 ? 0.164 0.512 -6.697 1.00 91.06 94 HIS A CA 1
ATOM 718 C C . HIS A 1 94 ? 1.617 0.829 -6.315 1.00 91.06 94 HIS A C 1
ATOM 720 O O . HIS A 1 94 ? 2.267 1.646 -6.983 1.00 91.06 94 HIS A O 1
ATOM 726 N N . LEU A 1 95 ? 2.160 0.161 -5.295 1.00 92.19 95 LEU A N 1
ATOM 727 C CA . LEU A 1 95 ? 3.560 0.310 -4.890 1.00 92.19 95 LEU A CA 1
ATOM 728 C C . LEU A 1 95 ? 4.523 -0.069 -6.023 1.00 92.19 95 LEU A C 1
ATOM 730 O O . LEU A 1 95 ? 5.421 0.711 -6.341 1.00 92.19 95 LEU A O 1
ATOM 734 N N . LEU A 1 96 ? 4.290 -1.190 -6.712 1.00 92.81 96 LEU A N 1
ATOM 735 C CA . LEU A 1 96 ? 5.114 -1.609 -7.855 1.00 92.81 96 LEU A CA 1
ATOM 736 C C . LEU A 1 96 ? 5.120 -0.567 -8.979 1.00 92.81 96 LEU A C 1
ATOM 738 O O . LEU A 1 96 ? 6.176 -0.211 -9.513 1.00 92.81 96 LEU A O 1
ATOM 742 N N . LYS A 1 97 ? 3.948 -0.004 -9.305 1.00 92.75 97 LYS A N 1
ATOM 743 C CA . LYS A 1 97 ? 3.856 1.100 -10.273 1.00 92.75 97 LYS A CA 1
ATOM 744 C C . LYS A 1 97 ? 4.653 2.314 -9.818 1.00 92.75 97 LYS A C 1
ATOM 746 O O . LYS A 1 97 ? 5.315 2.935 -10.646 1.00 92.75 97 LYS A O 1
ATOM 751 N N . THR A 1 98 ? 4.599 2.643 -8.532 1.00 92.31 98 THR A N 1
ATOM 752 C CA . THR A 1 98 ? 5.305 3.792 -7.954 1.00 92.31 98 THR A CA 1
ATOM 753 C C . THR A 1 98 ? 6.815 3.621 -8.054 1.00 92.31 98 THR A C 1
ATOM 755 O O . THR A 1 98 ? 7.495 4.539 -8.516 1.00 92.31 98 THR A O 1
ATOM 758 N N . ILE A 1 99 ? 7.333 2.438 -7.710 1.00 92.38 99 ILE A N 1
ATOM 759 C CA . ILE A 1 99 ? 8.752 2.091 -7.858 1.00 92.38 99 ILE A CA 1
ATOM 760 C C . ILE A 1 99 ? 9.166 2.248 -9.326 1.00 92.38 99 ILE A C 1
ATOM 762 O O . ILE A 1 99 ? 10.084 3.006 -9.631 1.00 92.38 99 ILE A O 1
ATOM 766 N N . ARG A 1 100 ? 8.430 1.637 -10.262 1.00 93.75 100 ARG A N 1
ATOM 767 C CA . ARG A 1 100 ? 8.727 1.733 -11.702 1.00 93.75 100 ARG A CA 1
ATOM 768 C C . ARG A 1 100 ? 8.695 3.169 -12.213 1.00 93.75 100 ARG A C 1
ATOM 770 O O . ARG A 1 100 ? 9.607 3.599 -12.913 1.00 93.75 100 ARG A O 1
ATOM 777 N N . ASN A 1 101 ? 7.658 3.925 -11.862 1.00 93.56 101 ASN A N 1
ATOM 778 C CA . ASN A 1 101 ? 7.489 5.306 -12.311 1.00 93.56 101 ASN A CA 1
ATOM 779 C C . ASN A 1 101 ? 8.604 6.206 -11.771 1.00 93.56 101 ASN A C 1
ATOM 781 O O . ASN A 1 101 ? 9.110 7.061 -12.498 1.00 93.56 101 ASN A O 1
ATOM 785 N N . ARG A 1 102 ? 9.013 6.001 -10.515 1.00 93.44 102 ARG A N 1
ATOM 786 C CA . ARG A 1 102 ? 10.106 6.752 -9.903 1.00 93.44 102 ARG A CA 1
ATOM 787 C C . ARG A 1 102 ? 11.458 6.363 -10.529 1.00 93.44 102 ARG A C 1
ATOM 789 O O . ARG A 1 102 ? 12.266 7.265 -10.736 1.00 93.44 102 ARG A O 1
ATOM 796 N N . LEU A 1 103 ? 11.666 5.103 -10.940 1.00 93.38 103 LEU A N 1
ATOM 797 C CA . LEU A 1 103 ? 12.900 4.664 -11.615 1.00 93.38 103 LEU A CA 1
ATOM 798 C C . LEU A 1 103 ? 12.996 5.302 -12.994 1.00 93.38 103 LEU A C 1
ATOM 800 O O . LEU A 1 103 ? 14.004 5.904 -13.346 1.00 93.38 103 LEU A O 1
ATOM 804 N N . HIS A 1 104 ? 11.906 5.227 -13.755 1.00 92.81 104 HIS A N 1
ATOM 805 C CA . HIS A 1 104 ? 11.824 5.814 -15.083 1.00 92.81 104 HIS A CA 1
ATOM 806 C C . HIS A 1 104 ? 11.989 7.343 -15.054 1.00 92.81 104 HIS A C 1
ATOM 808 O O . HIS A 1 104 ? 12.610 7.908 -15.958 1.00 92.81 104 HIS A O 1
ATOM 814 N N . LYS A 1 105 ? 11.439 8.023 -14.036 1.00 93.50 105 LYS A N 1
ATOM 815 C CA . LYS A 1 105 ? 11.551 9.482 -13.875 1.00 93.50 105 LYS A CA 1
ATOM 816 C C . LYS A 1 105 ? 12.965 9.903 -13.474 1.00 93.50 105 LYS A C 1
ATOM 818 O O . LYS A 1 105 ? 13.530 10.779 -14.116 1.00 93.50 105 LYS A O 1
ATOM 823 N N . ASN A 1 106 ? 13.526 9.279 -12.440 1.00 93.94 106 ASN A N 1
ATOM 824 C CA . ASN A 1 106 ? 14.819 9.672 -11.873 1.00 93.94 106 ASN A CA 1
ATOM 825 C C . ASN A 1 106 ? 16.012 9.029 -12.594 1.00 93.94 106 ASN A C 1
ATOM 827 O O . ASN A 1 106 ? 17.155 9.334 -12.271 1.00 93.94 106 ASN A O 1
ATOM 831 N N . LYS A 1 107 ? 15.749 8.113 -13.533 1.00 94.44 107 LYS A N 1
ATOM 832 C CA . LYS A 1 107 ? 16.711 7.315 -14.311 1.00 94.44 107 LYS A CA 1
ATOM 833 C C . LYS A 1 107 ? 17.604 6.378 -13.501 1.00 94.44 107 LYS A C 1
ATOM 835 O O . LYS A 1 107 ? 18.235 5.513 -14.101 1.00 94.44 107 LYS A O 1
ATOM 840 N N . GLN A 1 108 ? 17.622 6.482 -12.176 1.00 94.00 108 GLN A N 1
ATOM 841 C CA . GLN A 1 108 ? 18.374 5.589 -11.306 1.00 94.00 108 GLN A CA 1
ATOM 842 C C . GLN A 1 108 ? 17.789 5.495 -9.895 1.00 94.00 108 GLN A C 1
ATOM 844 O O . GLN A 1 108 ? 17.103 6.414 -9.439 1.00 94.00 108 GLN A O 1
ATOM 849 N N . PHE A 1 109 ? 18.127 4.410 -9.197 1.00 89.88 109 PHE A N 1
ATOM 850 C CA . PHE A 1 109 ? 17.862 4.175 -7.781 1.00 89.88 109 PHE A CA 1
ATOM 851 C C . PHE A 1 109 ? 19.084 3.661 -7.040 1.00 89.88 109 PHE A C 1
ATOM 853 O O . PHE A 1 109 ? 19.779 2.770 -7.515 1.00 89.88 109 PHE A O 1
ATOM 860 N N . GLN A 1 110 ? 19.264 4.162 -5.822 1.00 90.44 110 GLN A N 1
ATOM 861 C CA . GLN A 1 110 ? 20.235 3.644 -4.873 1.00 90.44 110 GLN A CA 1
ATOM 862 C C . GLN A 1 110 ? 19.508 2.757 -3.859 1.00 90.44 110 GLN A C 1
ATOM 864 O O . GLN A 1 110 ? 18.668 3.255 -3.111 1.00 90.44 110 GLN A O 1
ATOM 869 N N . ILE A 1 111 ? 19.809 1.457 -3.842 1.00 87.06 111 ILE A N 1
ATOM 870 C CA . ILE A 1 111 ? 19.231 0.520 -2.860 1.00 87.06 111 ILE A CA 1
ATOM 871 C C . ILE A 1 111 ? 20.073 0.519 -1.580 1.00 87.06 111 ILE A C 1
ATOM 873 O O . ILE A 1 111 ? 19.544 0.663 -0.482 1.00 87.06 111 ILE A O 1
ATOM 877 N N . ASN A 1 112 ? 21.392 0.403 -1.732 1.00 87.44 112 ASN A N 1
ATOM 878 C CA . ASN A 1 112 ? 22.361 0.429 -0.643 1.00 87.44 112 ASN A CA 1
ATOM 879 C C . ASN A 1 112 ? 23.500 1.385 -1.027 1.00 87.44 112 ASN A C 1
ATOM 881 O O . ASN A 1 112 ? 24.025 1.222 -2.126 1.00 87.44 112 ASN A O 1
ATOM 885 N N . PRO A 1 113 ? 23.906 2.349 -0.179 1.00 90.56 113 PRO A N 1
ATOM 886 C CA . PRO A 1 113 ? 25.045 3.236 -0.444 1.00 90.56 113 PRO A CA 1
ATOM 887 C C . PRO A 1 113 ? 26.342 2.526 -0.867 1.00 90.56 113 PRO A C 1
ATOM 889 O O . PRO A 1 113 ? 27.121 3.102 -1.615 1.00 90.56 113 PRO A O 1
ATOM 892 N N . SER A 1 114 ? 26.556 1.280 -0.436 1.00 93.62 114 SER A N 1
ATOM 893 C CA . SER A 1 114 ? 27.743 0.480 -0.769 1.00 93.62 114 SER A CA 1
ATOM 894 C C . SER A 1 114 ? 27.698 -0.195 -2.148 1.00 93.62 114 SER A C 1
ATOM 896 O O . SER A 1 114 ? 28.709 -0.731 -2.587 1.00 93.62 114 SER A O 1
ATOM 898 N N . MET A 1 115 ? 26.546 -0.209 -2.825 1.00 91.56 115 MET A N 1
ATOM 899 C CA . MET A 1 115 ? 26.352 -0.875 -4.122 1.00 91.56 115 MET A CA 1
ATOM 900 C C . MET A 1 115 ? 26.210 0.152 -5.252 1.00 91.56 115 MET A C 1
ATOM 902 O O . MET A 1 115 ? 25.768 1.270 -5.002 1.00 91.56 115 MET A O 1
ATOM 906 N N . PRO A 1 116 ? 26.522 -0.182 -6.514 1.00 91.38 116 PRO A N 1
ATOM 907 C CA . PRO A 1 116 ? 26.206 0.708 -7.627 1.00 91.38 116 PRO A CA 1
ATOM 908 C C . PRO A 1 116 ? 24.682 0.919 -7.760 1.00 91.38 116 PRO A C 1
ATOM 910 O O . PRO A 1 116 ? 23.901 0.013 -7.453 1.00 91.38 116 PRO A O 1
ATOM 913 N N . PRO A 1 117 ? 24.232 2.098 -8.232 1.00 92.94 117 PRO A N 1
ATOM 914 C CA . PRO A 1 117 ? 22.816 2.357 -8.448 1.00 92.94 117 PRO A CA 1
ATOM 915 C C . PRO A 1 117 ? 22.250 1.487 -9.571 1.00 92.94 117 PRO A C 1
ATOM 917 O O . PRO A 1 117 ? 22.880 1.278 -10.610 1.00 92.94 117 PRO A O 1
ATOM 920 N N . VAL A 1 118 ? 20.995 1.081 -9.411 1.00 92.06 118 VAL A N 1
ATOM 921 C CA . VAL A 1 118 ? 20.196 0.502 -10.491 1.00 92.06 118 VAL A CA 1
ATOM 922 C C . VAL A 1 118 ? 19.824 1.621 -11.454 1.00 92.06 118 VAL A C 1
ATOM 924 O O . VAL A 1 118 ? 19.128 2.558 -11.065 1.00 92.06 118 VAL A O 1
ATOM 927 N N . LYS A 1 119 ? 20.255 1.534 -12.714 1.00 94.00 119 LYS A N 1
ATOM 928 C CA . LYS A 1 119 ? 19.966 2.539 -13.748 1.00 94.00 119 LYS A CA 1
ATOM 929 C C . LYS A 1 119 ? 18.921 2.034 -14.732 1.00 94.00 119 LYS A C 1
ATOM 931 O O . LYS A 1 119 ? 18.980 0.897 -15.187 1.00 94.00 119 LYS A O 1
ATOM 936 N N . TRP A 1 120 ? 18.013 2.919 -15.136 1.00 94.12 120 TRP A N 1
ATOM 937 C CA . TRP A 1 120 ? 17.011 2.646 -16.171 1.00 94.12 120 TRP A CA 1
ATOM 938 C C . TRP A 1 120 ? 17.647 2.251 -17.512 1.00 94.12 120 TRP A C 1
ATOM 940 O O . TRP A 1 120 ? 17.096 1.445 -18.254 1.00 94.12 120 TRP A O 1
ATOM 950 N N . GLU A 1 121 ? 18.839 2.781 -17.792 1.00 93.75 121 GLU A N 1
ATOM 951 C CA . GLU A 1 121 ? 19.619 2.474 -18.992 1.00 93.75 121 GLU A CA 1
ATOM 952 C C . GLU A 1 121 ? 19.878 0.971 -19.171 1.00 93.75 121 GLU A C 1
ATOM 954 O O . GLU A 1 121 ? 19.844 0.486 -20.300 1.00 93.75 121 GLU A O 1
ATOM 959 N N . TYR A 1 122 ? 20.086 0.220 -18.081 1.00 91.81 122 TYR A N 1
ATOM 960 C CA . TYR A 1 122 ? 20.313 -1.225 -18.159 1.00 91.81 122 TYR A CA 1
ATOM 961 C C . TYR A 1 122 ? 19.101 -1.953 -18.749 1.00 91.81 122 TYR A C 1
ATOM 963 O O . TYR A 1 122 ? 19.259 -2.799 -19.626 1.00 91.81 122 TYR A O 1
ATOM 971 N N . TYR A 1 123 ? 17.890 -1.550 -18.367 1.00 91.56 123 TYR A N 1
ATOM 972 C CA . TYR A 1 123 ? 16.657 -2.123 -18.903 1.00 91.56 123 TYR A CA 1
ATOM 973 C C . TYR A 1 123 ? 16.476 -1.776 -20.386 1.00 91.56 123 TYR A C 1
ATOM 975 O O . TYR A 1 123 ? 16.126 -2.643 -21.184 1.00 91.56 123 TYR A O 1
ATOM 983 N N . SER A 1 124 ? 16.760 -0.527 -20.778 1.00 91.19 124 SER A N 1
ATOM 984 C CA . SER A 1 124 ? 16.715 -0.118 -22.188 1.00 91.19 124 SER A CA 1
ATOM 985 C C . SER A 1 124 ? 17.732 -0.880 -23.043 1.00 91.19 124 SER A C 1
ATOM 987 O O . SER A 1 124 ? 17.426 -1.245 -24.175 1.00 91.19 124 SER A O 1
ATOM 989 N N . LYS A 1 125 ? 18.932 -1.149 -22.510 1.00 91.44 125 LYS A N 1
ATOM 990 C CA . LYS A 1 125 ? 19.962 -1.947 -23.191 1.00 91.44 125 LYS A CA 1
ATOM 991 C C . LYS A 1 125 ? 19.498 -3.379 -23.435 1.00 91.44 125 LYS A C 1
ATOM 993 O O . LYS A 1 125 ? 19.622 -3.847 -24.562 1.00 91.44 125 LYS A O 1
ATOM 998 N N . VAL A 1 126 ? 18.915 -4.035 -22.427 1.00 90.75 126 VAL A N 1
ATOM 999 C CA . VAL A 1 126 ? 18.329 -5.379 -22.582 1.00 90.75 126 VAL A CA 1
AT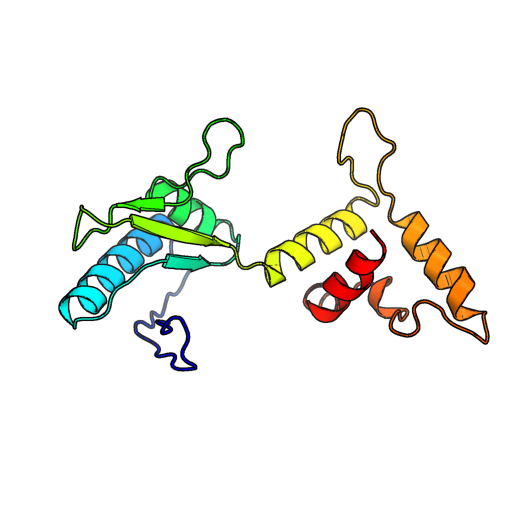OM 1000 C C . VAL A 1 126 ? 17.278 -5.371 -23.692 1.00 90.75 126 VAL A C 1
ATOM 1002 O O . VAL A 1 126 ? 17.378 -6.152 -24.632 1.00 90.75 126 VAL A O 1
ATOM 1005 N N . PHE A 1 127 ? 16.339 -4.422 -23.662 1.00 91.19 127 PHE A N 1
ATOM 1006 C CA . PHE A 1 127 ? 15.313 -4.314 -24.700 1.00 91.19 127 PHE A CA 1
ATOM 1007 C C . PHE A 1 127 ? 15.888 -4.114 -26.109 1.00 91.19 127 PHE A C 1
ATOM 1009 O O . PHE A 1 127 ? 15.418 -4.750 -27.048 1.00 91.19 127 PHE A O 1
ATOM 1016 N N . ASN A 1 128 ? 16.912 -3.270 -26.260 1.00 90.12 128 ASN A N 1
ATOM 1017 C CA . ASN A 1 128 ? 17.546 -3.006 -27.554 1.00 90.12 128 ASN A CA 1
ATOM 1018 C C . ASN A 1 128 ? 18.320 -4.215 -28.104 1.00 90.12 128 ASN A C 1
ATOM 1020 O O . ASN A 1 128 ? 18.402 -4.391 -29.318 1.00 90.12 128 ASN A O 1
ATOM 1024 N N . ILE A 1 129 ? 18.894 -5.047 -27.234 1.00 89.19 129 ILE A N 1
ATOM 1025 C CA . ILE A 1 129 ? 19.538 -6.301 -27.646 1.00 89.19 129 ILE A CA 1
ATOM 1026 C C . ILE A 1 129 ? 18.465 -7.297 -28.094 1.00 89.19 129 ILE A C 1
ATOM 1028 O O . ILE A 1 129 ? 18.559 -7.891 -29.167 1.00 89.19 129 ILE A O 1
ATOM 1032 N N . GLU A 1 130 ? 17.405 -7.444 -27.302 1.00 87.50 130 GLU A N 1
ATOM 1033 C CA . GLU A 1 130 ? 16.367 -8.439 -27.554 1.00 87.50 130 GLU A CA 1
ATOM 1034 C C . GLU A 1 130 ? 15.455 -8.107 -28.729 1.00 87.50 130 GLU A C 1
ATOM 1036 O O . GLU A 1 130 ? 14.987 -9.017 -29.413 1.00 87.50 130 GLU A O 1
ATOM 1041 N N . CYS A 1 131 ? 15.180 -6.828 -28.992 1.00 86.00 131 CYS A N 1
ATOM 1042 C CA . CYS A 1 131 ? 14.300 -6.446 -30.093 1.00 86.00 131 CYS 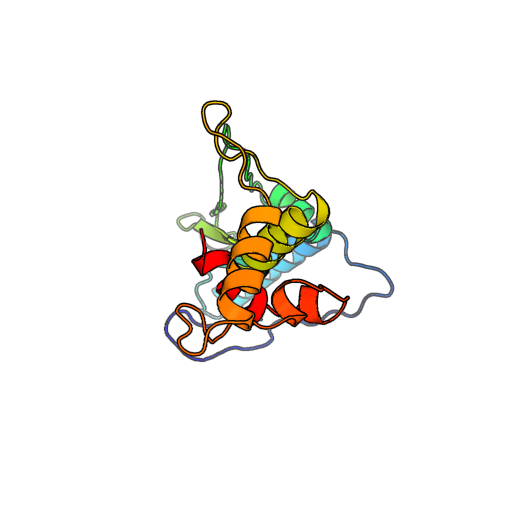A CA 1
ATOM 1043 C C . CYS A 1 131 ? 14.868 -6.850 -31.463 1.00 86.00 131 CYS A C 1
ATOM 1045 O O . CYS A 1 131 ? 14.083 -7.125 -32.368 1.00 86.00 131 CYS A O 1
ATOM 1047 N N . ASN A 1 132 ? 16.196 -6.964 -31.567 1.00 85.44 132 ASN A N 1
ATOM 1048 C CA . ASN A 1 132 ? 16.923 -7.373 -32.767 1.00 85.44 132 ASN A CA 1
ATOM 1049 C C . ASN A 1 132 ? 17.213 -8.884 -32.823 1.00 85.44 132 ASN A C 1
ATOM 1051 O O . ASN A 1 132 ? 17.689 -9.375 -33.844 1.00 85.44 132 ASN A O 1
ATOM 1055 N N . SER A 1 133 ? 16.941 -9.629 -31.747 1.00 86.94 133 SER A N 1
ATOM 1056 C CA . SER A 1 133 ? 17.174 -11.073 -31.696 1.00 86.94 133 SER A CA 1
ATOM 1057 C C . SER A 1 133 ? 15.964 -11.861 -32.204 1.00 86.94 133 SER A C 1
ATOM 1059 O O . SER A 1 133 ? 14.815 -11.560 -31.867 1.00 86.94 133 SER A O 1
ATOM 1061 N N . LEU A 1 134 ? 16.229 -12.927 -32.966 1.00 85.94 134 LEU A N 1
ATOM 1062 C CA . LEU A 1 134 ? 15.219 -13.913 -33.371 1.00 85.94 134 LEU A CA 1
ATOM 1063 C C . LEU A 1 134 ? 14.712 -14.728 -32.170 1.00 85.94 134 LEU A C 1
ATOM 1065 O O . LEU A 1 134 ? 13.530 -15.056 -32.099 1.00 85.94 134 LEU A O 1
ATOM 1069 N N . ILE A 1 135 ? 15.596 -15.021 -31.211 1.00 87.44 135 ILE A N 1
ATOM 1070 C CA . ILE A 1 135 ? 15.277 -15.755 -29.982 1.00 87.44 135 ILE A CA 1
ATOM 1071 C C . ILE A 1 135 ? 15.315 -14.769 -28.815 1.00 87.44 135 ILE A C 1
ATOM 1073 O O . ILE A 1 135 ? 16.362 -14.198 -28.507 1.00 87.44 135 ILE A O 1
ATOM 1077 N N . LYS A 1 136 ? 14.160 -14.558 -28.179 1.00 85.50 136 LYS A N 1
ATOM 1078 C CA . LYS A 1 136 ? 13.987 -13.591 -27.087 1.00 85.50 136 LYS A CA 1
ATOM 1079 C C . LYS A 1 136 ? 13.895 -14.311 -25.747 1.00 85.50 136 LYS A C 1
ATOM 1081 O O . LYS A 1 136 ? 13.077 -15.214 -25.588 1.00 85.50 136 LYS A O 1
ATOM 1086 N N . VAL A 1 137 ? 14.692 -13.864 -24.786 1.00 86.62 137 VAL A N 1
ATOM 1087 C CA . VAL A 1 137 ? 14.670 -14.274 -23.377 1.00 86.62 137 VAL A CA 1
ATOM 1088 C C . VAL A 1 137 ? 13.493 -13.613 -22.647 1.00 86.62 137 VAL A C 1
ATOM 1090 O O . VAL A 1 137 ? 12.795 -14.280 -21.885 1.00 86.62 137 VAL A O 1
ATOM 1093 N N . CYS A 1 138 ? 13.191 -12.341 -22.935 1.00 87.19 138 CYS A N 1
ATOM 1094 C CA . CYS A 1 138 ? 12.068 -11.597 -22.358 1.00 87.19 138 CYS A CA 1
ATOM 1095 C C . CYS A 1 138 ? 11.047 -11.184 -23.442 1.00 87.19 138 CYS A C 1
ATOM 1097 O O . CYS A 1 138 ? 10.810 -9.994 -23.677 1.00 87.19 138 CYS A O 1
ATOM 1099 N N . PRO A 1 139 ? 10.338 -12.140 -24.079 1.00 87.00 139 PRO A N 1
ATOM 1100 C CA . PRO A 1 139 ? 9.452 -11.874 -25.223 1.00 87.00 139 PRO A CA 1
ATOM 1101 C C . PRO A 1 139 ? 8.252 -10.972 -24.894 1.00 87.00 139 PRO A C 1
ATOM 1103 O O . PRO A 1 139 ? 7.576 -10.474 -25.791 1.00 87.00 139 PRO A O 1
ATOM 1106 N N . ARG A 1 140 ? 7.958 -10.777 -23.604 1.00 89.31 140 ARG A N 1
ATOM 1107 C CA . ARG A 1 140 ? 6.837 -9.960 -23.125 1.00 89.31 140 ARG A CA 1
ATOM 1108 C C . ARG A 1 140 ? 7.163 -8.466 -23.055 1.00 89.31 140 ARG A C 1
ATOM 1110 O O . ARG A 1 140 ? 6.240 -7.672 -22.876 1.00 89.31 140 ARG A O 1
ATOM 1117 N N . LEU A 1 141 ? 8.438 -8.090 -23.166 1.00 89.44 141 LEU A N 1
ATOM 1118 C CA . LEU A 1 141 ? 8.860 -6.696 -23.151 1.00 89.44 141 LEU A CA 1
ATOM 1119 C C . LEU A 1 141 ? 8.604 -6.056 -24.512 1.00 89.44 141 LEU A C 1
ATOM 1121 O O . LEU A 1 141 ? 9.042 -6.530 -25.557 1.00 89.44 141 LEU A O 1
ATOM 1125 N N . THR A 1 142 ? 7.887 -4.942 -24.482 1.00 89.75 142 THR A N 1
ATOM 1126 C CA . THR A 1 142 ? 7.539 -4.152 -25.665 1.00 89.75 142 THR A CA 1
ATOM 1127 C C . THR A 1 142 ? 8.007 -2.719 -25.483 1.00 89.75 142 THR A C 1
ATOM 1129 O O . THR A 1 142 ? 8.249 -2.275 -24.360 1.00 89.75 142 THR A O 1
ATOM 1132 N N . LYS A 1 143 ? 8.055 -1.956 -26.577 1.00 90.06 143 LYS A N 1
ATOM 1133 C CA . LYS A 1 143 ? 8.425 -0.533 -26.572 1.00 90.06 143 LYS A CA 1
ATOM 1134 C C . LYS A 1 143 ? 7.633 0.288 -25.539 1.00 90.06 143 LYS A C 1
ATOM 1136 O O . LYS A 1 143 ? 8.189 1.143 -24.858 1.00 90.06 143 LYS A O 1
ATOM 1141 N N . GLU A 1 144 ? 6.363 -0.053 -25.328 1.00 90.50 144 GLU A N 1
ATOM 1142 C CA . GLU A 1 144 ? 5.456 0.598 -24.370 1.00 90.50 144 GLU A CA 1
ATOM 1143 C C . GLU A 1 144 ? 5.839 0.416 -22.891 1.00 90.50 144 GLU A C 1
ATOM 1145 O O . GLU A 1 144 ? 5.342 1.151 -22.034 1.00 90.50 144 GLU A O 1
ATOM 1150 N N . HIS A 1 145 ? 6.695 -0.561 -22.573 1.00 91.19 145 HIS A N 1
ATOM 1151 C CA . HIS A 1 145 ? 7.255 -0.735 -21.230 1.00 91.19 145 HIS A CA 1
ATOM 1152 C C . HIS A 1 145 ? 8.313 0.328 -20.915 1.00 91.19 145 HIS A C 1
ATOM 1154 O O . HIS A 1 145 ? 8.517 0.666 -19.747 1.00 91.19 145 HIS A O 1
ATOM 1160 N N . PHE A 1 146 ? 8.959 0.863 -21.954 1.00 89.56 146 PHE A N 1
ATOM 1161 C CA . PHE A 1 146 ? 10.077 1.796 -21.851 1.00 89.56 146 PHE A CA 1
ATOM 1162 C C . PHE A 1 146 ? 9.665 3.230 -22.173 1.00 89.56 146 PHE A C 1
ATOM 1164 O O . PHE A 1 146 ? 10.078 4.157 -21.480 1.00 89.56 146 PHE A O 1
ATOM 1171 N N . GLU A 1 147 ? 8.799 3.414 -23.168 1.00 89.44 147 GLU A N 1
ATOM 1172 C CA . GLU A 1 147 ? 8.243 4.710 -23.556 1.00 89.44 147 GLU A CA 1
ATOM 1173 C C . GLU A 1 147 ? 6.923 4.966 -22.827 1.00 89.44 147 GLU A C 1
ATOM 1175 O O . GLU A 1 147 ? 5.818 4.735 -23.325 1.00 89.44 147 GLU A O 1
ATOM 1180 N N . LEU A 1 148 ? 7.045 5.405 -21.575 1.00 89.50 148 LEU A N 1
ATOM 1181 C CA . LEU A 1 148 ? 5.894 5.539 -20.694 1.00 89.50 148 LEU A CA 1
ATOM 1182 C C . LEU A 1 148 ? 5.079 6.812 -20.964 1.00 89.50 148 LEU A C 1
ATOM 1184 O O . LEU A 1 148 ? 5.498 7.917 -20.614 1.00 89.50 148 LEU A O 1
ATOM 1188 N N . ASN A 1 149 ? 3.854 6.643 -21.461 1.00 90.62 149 ASN A N 1
ATOM 1189 C CA . ASN A 1 149 ? 2.820 7.675 -21.510 1.00 90.62 149 ASN A CA 1
ATOM 1190 C C . ASN A 1 149 ? 1.914 7.618 -20.261 1.00 90.62 149 ASN A C 1
ATOM 1192 O O . ASN A 1 149 ? 2.096 6.791 -19.364 1.00 90.62 149 ASN A O 1
ATOM 1196 N N . ASN A 1 150 ? 0.931 8.517 -20.169 1.00 88.62 150 ASN A N 1
ATOM 1197 C CA . ASN A 1 150 ? 0.057 8.600 -18.992 1.00 88.62 150 ASN A CA 1
ATOM 1198 C C . ASN A 1 150 ? -0.757 7.316 -18.752 1.00 88.62 150 ASN A C 1
ATOM 1200 O O . ASN A 1 150 ? -0.936 6.916 -17.603 1.00 88.62 150 ASN A O 1
ATOM 1204 N N . PHE A 1 151 ? -1.164 6.614 -19.810 1.00 88.31 151 PHE A N 1
ATOM 1205 C CA . PHE A 1 151 ? -1.895 5.353 -19.698 1.00 88.31 151 PHE A CA 1
ATOM 1206 C C . PHE A 1 151 ? -0.978 4.183 -19.307 1.00 88.31 151 PHE A C 1
ATOM 1208 O O . PHE A 1 151 ? -1.303 3.404 -18.409 1.00 88.31 151 PHE A O 1
ATOM 1215 N N . SER A 1 152 ? 0.210 4.061 -19.910 1.00 89.81 152 SER A N 1
ATOM 1216 C CA . SER A 1 152 ? 1.152 2.975 -19.598 1.00 89.81 152 SER A CA 1
ATOM 1217 C C . SER A 1 152 ? 1.802 3.115 -18.211 1.00 89.81 152 SER A C 1
ATOM 1219 O O . SER A 1 152 ? 2.167 2.108 -17.592 1.00 89.81 152 SER A O 1
ATOM 1221 N N . LYS A 1 153 ? 1.855 4.327 -17.636 1.00 90.31 153 LYS A N 1
ATOM 1222 C CA . LYS A 1 153 ? 2.201 4.560 -16.214 1.00 90.31 153 LYS A CA 1
ATOM 1223 C C . LYS A 1 153 ? 1.209 3.933 -15.227 1.00 90.31 153 LYS A C 1
ATOM 1225 O O . LYS A 1 153 ? 1.595 3.607 -14.102 1.00 90.31 153 LYS A O 1
ATOM 1230 N N . MET A 1 154 ? -0.039 3.724 -15.644 1.00 91.94 154 MET A N 1
ATOM 1231 C CA . MET A 1 154 ? -1.097 3.148 -14.808 1.00 91.94 154 MET A CA 1
ATOM 1232 C C . MET A 1 154 ? -1.228 1.627 -14.942 1.00 91.94 154 MET A C 1
ATOM 1234 O O . MET A 1 154 ? -1.793 0.991 -14.050 1.00 91.94 154 MET A O 1
ATOM 1238 N N . LYS A 1 155 ? -0.660 1.023 -15.995 1.00 93.12 155 LYS A N 1
ATOM 1239 C CA . LYS A 1 155 ? -0.675 -0.433 -16.210 1.00 93.12 155 LYS A CA 1
ATOM 1240 C C . LYS A 1 155 ? 0.254 -1.156 -15.226 1.00 93.12 155 LYS A C 1
ATOM 1242 O O . LYS A 1 155 ? 1.475 -1.118 -15.373 1.00 93.12 155 LYS A O 1
ATOM 1247 N N . VAL A 1 156 ? -0.332 -1.863 -14.253 1.00 91.94 156 VAL A N 1
ATOM 1248 C CA . VAL A 1 156 ? 0.402 -2.705 -13.282 1.00 91.94 156 VAL A CA 1
ATOM 1249 C C . VAL A 1 156 ? 1.167 -3.816 -13.997 1.00 91.94 156 VAL A C 1
ATOM 1251 O O . VAL A 1 156 ? 2.330 -4.042 -13.688 1.00 91.94 156 VAL A O 1
ATOM 1254 N N . LYS A 1 157 ? 0.551 -4.442 -15.011 1.00 93.38 157 LYS A N 1
ATOM 1255 C CA . LYS A 1 157 ? 1.166 -5.499 -15.828 1.00 93.38 157 LYS A CA 1
ATOM 1256 C C . LYS A 1 157 ? 2.558 -5.105 -16.339 1.00 93.38 157 LYS A C 1
ATOM 1258 O O . LYS A 1 157 ? 3.500 -5.868 -16.167 1.00 93.38 157 LYS A O 1
ATOM 1263 N N . TYR A 1 158 ? 2.698 -3.897 -16.889 1.00 93.44 158 TYR A N 1
ATOM 1264 C CA . TYR A 1 158 ? 3.982 -3.425 -17.418 1.00 93.44 158 TYR A CA 1
ATOM 1265 C C . TYR A 1 158 ? 4.989 -3.165 -16.300 1.00 93.44 158 TYR A C 1
ATOM 1267 O O . TYR A 1 158 ? 6.161 -3.496 -16.444 1.00 93.44 158 TYR A O 1
ATOM 1275 N N . ALA A 1 159 ? 4.540 -2.607 -15.171 1.00 92.69 159 ALA A N 1
ATOM 1276 C CA . ALA A 1 159 ? 5.411 -2.403 -14.020 1.00 92.69 159 ALA A CA 1
ATOM 1277 C C . ALA A 1 159 ? 5.976 -3.733 -13.503 1.00 92.69 159 ALA A C 1
ATOM 1279 O O . ALA A 1 159 ? 7.180 -3.840 -13.316 1.00 92.69 159 ALA A O 1
ATOM 1280 N N . VAL A 1 160 ? 5.128 -4.752 -13.351 1.00 92.88 160 VAL A N 1
ATOM 1281 C CA . VAL A 1 160 ? 5.534 -6.098 -12.925 1.00 92.88 160 VAL A CA 1
ATOM 1282 C C . VAL A 1 160 ? 6.540 -6.707 -13.908 1.00 92.88 160 VAL A C 1
ATOM 1284 O O . VAL A 1 160 ? 7.590 -7.179 -13.493 1.00 92.88 160 VAL A O 1
ATOM 1287 N N . GLN A 1 161 ? 6.261 -6.648 -15.213 1.00 92.31 161 GLN A N 1
ATOM 1288 C CA . GLN A 1 161 ? 7.126 -7.232 -16.245 1.00 92.31 161 GLN A CA 1
ATOM 1289 C C . GLN A 1 161 ? 8.514 -6.584 -16.313 1.00 92.31 161 GLN A C 1
ATOM 1291 O O . GLN A 1 161 ? 9.493 -7.296 -16.501 1.00 92.31 161 GLN A O 1
ATOM 1296 N N . VAL A 1 162 ? 8.617 -5.265 -16.117 1.00 90.00 162 VAL A N 1
ATOM 1297 C CA . VAL A 1 162 ? 9.924 -4.589 -16.024 1.00 90.00 162 VAL A CA 1
ATOM 1298 C C . VAL A 1 162 ? 10.653 -4.962 -14.734 1.00 90.00 162 VAL A C 1
ATOM 1300 O O . VAL A 1 162 ? 11.867 -5.133 -14.751 1.00 90.00 162 VAL A O 1
ATOM 1303 N N . MET A 1 163 ? 9.934 -5.098 -13.618 1.00 85.44 163 MET A N 1
ATOM 1304 C CA . MET A 1 163 ? 10.543 -5.411 -12.321 1.00 85.44 163 MET A CA 1
ATOM 1305 C C . MET A 1 163 ? 11.080 -6.842 -12.229 1.00 85.44 163 MET A C 1
ATOM 1307 O O . MET A 1 163 ? 11.962 -7.073 -11.420 1.00 85.44 163 MET A O 1
ATOM 1311 N N . TYR A 1 164 ? 10.628 -7.773 -13.073 1.00 83.69 164 TYR A N 1
ATOM 1312 C CA . TYR A 1 164 ? 11.235 -9.109 -13.185 1.00 83.69 164 TYR A CA 1
ATOM 1313 C C . TYR A 1 164 ? 12.670 -9.107 -13.741 1.00 83.69 164 TYR A C 1
ATOM 1315 O O . TYR A 1 164 ? 13.322 -10.144 -13.711 1.00 83.69 164 TYR A O 1
ATOM 1323 N N . LEU A 1 165 ? 13.152 -7.979 -14.275 1.00 76.69 165 LEU A N 1
ATOM 1324 C CA . LEU A 1 165 ? 14.542 -7.824 -14.720 1.00 76.69 165 LEU A CA 1
ATOM 1325 C C . LEU A 1 165 ? 15.504 -7.400 -13.593 1.00 76.69 165 LEU A C 1
ATOM 1327 O O . LEU A 1 165 ? 16.698 -7.262 -13.857 1.00 76.69 165 LEU A O 1
ATOM 1331 N N . LEU A 1 166 ? 14.987 -7.114 -12.390 1.00 61.19 166 LEU A N 1
ATOM 1332 C CA . LEU A 1 166 ? 15.783 -6.898 -11.173 1.00 61.19 166 LEU A CA 1
ATOM 1333 C C . LEU A 1 166 ? 16.161 -8.231 -10.539 1.00 61.19 166 LEU A C 1
ATOM 1335 O O . LEU A 1 166 ? 17.312 -8.310 -10.062 1.00 61.19 166 LEU A O 1
#

pLDDT: mean 92.49, std 4.38, range [61.19, 98.12]

Sequence (166 aa):
MWQIFGENVAQPIAVFTSHVPVKGVDLAKLVIKATLLIEDSGGEVIGLTSDGASTNRTMWSSLGISAKKSDFKNYFENPYDPSRNIFVFSDAPHLLKTIRNRLHKNKQFQINPSMPPVKWEYYSKVFNIECNSLIKVCPRLTKEHFELNNFSKMKVKYAVQVMYLL

Secondary structure (DSSP, 8-state):
-EE-TTSS-EE-------SSPPPHHHHHHHHHHHHHHHHHTT----EEEE---HHHHHHHHHTT-EEETTEEE-EEE-SS-TTSEEEEEE-HHHHHHHHHHHHHHHSEE-S-TTSPPEEHHHHHHHHHHHHT-SS-SSTT--HHHHS--TTTTT-HHHHHHHHTT-

Radius of gyration: 20.55 Å; chains: 1; bounding box: 51×35×56 Å

InterPro domains:
  IPR048365 Transposable element P transposase-like, RNase H domain, N-terminal [PF21787] (5-64)
  IPR048366 Transposable element P transposase-like, GTP-binding insertion domain [PF21788] (94-163)